Protein AF-A0A2G6L3M8-F1 (afdb_monomer_lite)

Sequence (164 aa):
MKNFIDVNNRLKSALSLTMDKDIASTLGLSKSAFAERKKRNSFPKKELELLAKKQPELELDVEYILTGFSIDKAEKDAKLLGIINEEDHKGAPNYGHTYETDIYPTPKDANISVTLNLEELLLLSCFRKSRKQSQKTILDIAKLSSDSVKVEEELAEIKEEFGL

Radius of gyration: 25.05 Å; chains: 1; bounding box: 57×48×63 Å

Foldseek 3Di:
DQALVQLVVLVCVLVVHDDPCVVCVLLVHHPVVSVVCNVVRHHPLVSVVVSCVVCVVSVDQSCCSRPVDGVVVVVVVCVVVVPDDPDDPPDDDDPDDDDPDDDDPPVPPNPDDDDDDPVRVVLVVPLVPDDPVVVVVSVVVVVVVVVVVVVVVVVVVVCVVVVD

Structure (mmCIF, N/CA/C/O backbone):
data_AF-A0A2G6L3M8-F1
#
_entry.id   AF-A0A2G6L3M8-F1
#
loop_
_atom_site.group_PDB
_atom_site.id
_atom_site.type_symbol
_atom_site.label_atom_id
_atom_site.label_alt_id
_atom_site.label_comp_id
_atom_site.label_asym_id
_atom_site.label_entity_id
_atom_site.label_seq_id
_atom_site.pdbx_PDB_ins_code
_atom_site.Cartn_x
_atom_site.Cartn_y
_atom_site.Cartn_z
_atom_site.occupancy
_atom_site.B_iso_or_equiv
_atom_site.auth_seq_id
_atom_site.auth_comp_id
_atom_site.auth_asym_id
_atom_site.auth_atom_id
_atom_site.pdbx_PDB_model_num
ATOM 1 N N . MET A 1 1 ? 11.792 0.180 6.726 1.00 40.19 1 MET A N 1
ATOM 2 C CA . MET A 1 1 ? 11.854 0.504 8.171 1.00 40.19 1 MET A CA 1
ATOM 3 C C . MET A 1 1 ? 10.452 0.920 8.612 1.00 40.19 1 MET A C 1
ATOM 5 O O . MET A 1 1 ? 9.932 1.861 8.034 1.00 40.19 1 MET A O 1
ATOM 9 N N . LYS A 1 2 ? 9.788 0.185 9.518 1.00 54.34 2 LYS A N 1
ATOM 10 C CA . LYS A 1 2 ? 8.399 0.484 9.934 1.00 54.34 2 LYS A CA 1
ATOM 11 C C . LYS A 1 2 ? 8.386 1.813 10.708 1.00 54.34 2 LYS A C 1
ATOM 13 O O . LYS A 1 2 ? 8.972 1.879 11.786 1.00 54.34 2 LYS A O 1
ATOM 18 N N . ASN A 1 3 ? 7.792 2.869 10.155 1.00 79.88 3 ASN A N 1
ATOM 19 C CA . ASN A 1 3 ? 7.723 4.174 10.813 1.00 79.88 3 ASN A CA 1
ATOM 20 C C . ASN A 1 3 ? 6.503 4.203 11.750 1.00 79.88 3 ASN A C 1
ATOM 22 O O . ASN A 1 3 ? 5.400 3.844 11.338 1.00 79.88 3 ASN A O 1
ATOM 26 N N . PHE A 1 4 ? 6.685 4.624 13.008 1.00 87.62 4 PHE A N 1
ATOM 27 C CA . PHE A 1 4 ? 5.603 4.831 13.980 1.00 87.62 4 PHE A CA 1
ATOM 28 C C . PHE A 1 4 ? 4.447 5.636 13.377 1.00 87.62 4 PHE A C 1
ATOM 30 O O . PHE A 1 4 ? 3.285 5.366 13.669 1.00 87.62 4 PHE A O 1
ATOM 37 N N . ILE A 1 5 ? 4.768 6.612 12.522 1.00 86.44 5 ILE A N 1
ATOM 38 C CA . ILE A 1 5 ? 3.795 7.467 11.841 1.00 86.44 5 ILE A CA 1
ATOM 39 C C . ILE A 1 5 ? 2.865 6.641 10.947 1.00 86.44 5 ILE A C 1
ATOM 41 O O . ILE A 1 5 ? 1.653 6.822 11.026 1.00 86.44 5 ILE A O 1
ATOM 45 N N . ASP A 1 6 ? 3.395 5.705 10.160 1.00 86.50 6 ASP A N 1
ATOM 46 C CA . ASP A 1 6 ? 2.599 4.900 9.224 1.00 86.50 6 ASP A CA 1
ATOM 47 C C . ASP A 1 6 ? 1.643 3.968 9.971 1.00 86.50 6 ASP A C 1
ATOM 49 O O . ASP A 1 6 ? 0.452 3.907 9.664 1.00 86.50 6 ASP A O 1
ATOM 53 N N . VAL A 1 7 ? 2.153 3.289 11.004 1.00 88.69 7 VAL A N 1
ATOM 54 C CA . VAL A 1 7 ? 1.357 2.411 11.875 1.00 88.69 7 VAL A CA 1
ATOM 55 C C . VAL A 1 7 ? 0.251 3.211 12.572 1.00 88.69 7 VAL A C 1
ATOM 57 O O . VAL A 1 7 ? -0.908 2.803 12.574 1.00 88.69 7 VAL A O 1
ATOM 60 N N . ASN A 1 8 ? 0.584 4.388 13.107 1.00 89.06 8 ASN A N 1
ATOM 61 C CA . ASN A 1 8 ? -0.377 5.278 13.755 1.00 89.06 8 ASN A CA 1
ATOM 62 C C . ASN A 1 8 ? -1.442 5.797 12.775 1.00 89.06 8 ASN A C 1
ATOM 64 O O . ASN A 1 8 ? -2.614 5.865 13.127 1.00 89.06 8 ASN A O 1
ATOM 68 N N . ASN A 1 9 ? -1.066 6.126 11.538 1.00 88.25 9 ASN A N 1
ATOM 69 C CA . ASN A 1 9 ? -2.006 6.575 10.509 1.00 88.25 9 ASN A CA 1
ATOM 70 C C . ASN A 1 9 ? -2.970 5.460 10.080 1.00 88.25 9 ASN A C 1
ATOM 72 O O . ASN A 1 9 ? -4.156 5.725 9.868 1.00 88.25 9 ASN A O 1
ATOM 76 N N . ARG A 1 10 ? -2.499 4.210 9.997 1.00 89.31 10 ARG A N 1
ATOM 77 C CA . ARG A 1 10 ? -3.376 3.055 9.749 1.00 89.31 10 ARG A CA 1
ATOM 78 C C . ARG A 1 10 ? -4.346 2.827 10.901 1.00 89.31 10 ARG A C 1
ATOM 80 O O . ARG A 1 10 ? -5.536 2.687 10.647 1.00 89.31 10 ARG A O 1
ATOM 87 N N . LEU A 1 11 ? -3.869 2.880 12.147 1.00 88.25 11 LEU A N 1
ATOM 88 C CA . LEU A 1 11 ? -4.734 2.754 13.324 1.00 88.25 11 LEU A CA 1
ATOM 89 C C . LEU A 1 11 ? -5.797 3.863 13.374 1.00 88.25 11 LEU A C 1
ATOM 91 O O . LEU A 1 11 ? -6.969 3.592 13.610 1.00 88.25 11 LEU A O 1
ATOM 95 N N . LYS A 1 12 ? -5.400 5.107 13.097 1.00 89.56 12 LYS A N 1
ATOM 96 C CA . LYS A 1 12 ? -6.312 6.247 12.949 1.00 89.56 12 LYS A CA 1
ATOM 97 C C . LYS A 1 12 ? -7.394 6.006 11.912 1.00 89.56 12 LYS A C 1
ATOM 99 O O . LYS A 1 12 ? -8.559 6.262 12.184 1.00 89.56 12 LYS A O 1
ATOM 104 N N . SER A 1 13 ? -7.004 5.488 10.751 1.00 87.50 13 SER A N 1
ATOM 105 C CA . SER A 1 13 ? -7.939 5.182 9.669 1.00 87.50 13 SER A CA 1
ATOM 106 C C . SER A 1 13 ? -8.917 4.079 10.076 1.00 87.50 13 SER A C 1
ATOM 108 O O . SER A 1 13 ? -10.110 4.226 9.846 1.00 87.50 13 SER A O 1
ATOM 110 N N . ALA A 1 14 ? -8.433 3.021 10.736 1.00 86.56 14 ALA A N 1
ATOM 111 C CA . ALA A 1 14 ? -9.270 1.922 11.221 1.00 86.56 14 ALA A CA 1
ATOM 112 C C . ALA A 1 14 ? -10.289 2.385 12.277 1.00 86.56 14 ALA A C 1
ATOM 114 O O . ALA A 1 14 ? -11.445 1.987 12.240 1.00 86.56 14 ALA A O 1
ATOM 115 N N . LEU A 1 15 ? -9.882 3.280 13.180 1.00 85.25 15 LEU A N 1
ATOM 116 C CA . LEU A 1 15 ? -10.744 3.805 14.244 1.00 85.25 15 LEU A CA 1
ATOM 117 C C . LEU A 1 15 ? -11.535 5.061 13.840 1.00 85.25 15 LEU A C 1
ATOM 119 O O . LEU A 1 15 ? -12.253 5.617 14.666 1.00 85.25 15 LEU A O 1
ATOM 123 N N . SER A 1 16 ? -11.388 5.548 12.602 1.00 87.94 16 SER A N 1
ATOM 124 C CA . SER A 1 16 ? -11.938 6.840 12.151 1.00 87.94 16 SER A CA 1
ATOM 125 C C . SER A 1 16 ? -11.552 8.031 13.048 1.00 87.94 16 SER A C 1
ATOM 127 O O . SER A 1 16 ? -12.306 8.991 13.206 1.00 87.94 16 SER A O 1
ATOM 129 N N . LEU A 1 17 ? -10.354 7.990 13.637 1.00 86.94 17 LEU A N 1
ATOM 130 C CA . LEU A 1 17 ? -9.817 9.032 14.513 1.00 86.94 17 LEU A CA 1
ATOM 131 C C . LEU A 1 17 ? -8.764 9.868 13.791 1.00 86.94 17 LEU A C 1
ATOM 133 O O . LEU A 1 17 ? -7.956 9.357 13.023 1.00 86.94 17 LEU A O 1
ATOM 137 N N . THR A 1 18 ? -8.698 11.163 14.088 1.00 87.19 18 THR A N 1
ATOM 138 C CA . THR A 1 18 ? -7.731 12.070 13.445 1.00 87.19 18 THR A CA 1
ATOM 139 C C . THR A 1 18 ? -6.597 12.484 14.383 1.00 87.19 18 THR A C 1
ATOM 141 O O . THR A 1 18 ? -5.459 12.698 13.94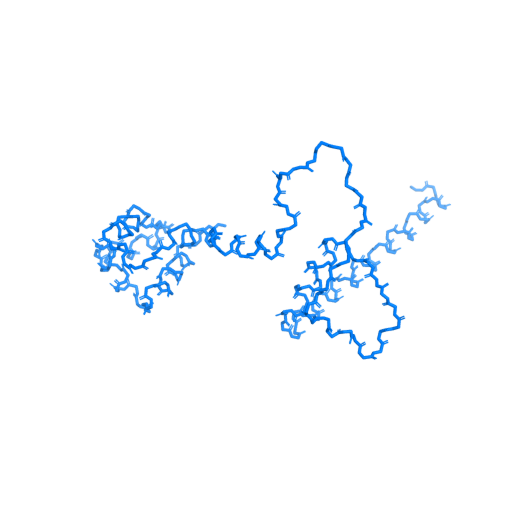3 1.00 87.19 18 THR A O 1
ATOM 144 N N . MET A 1 19 ? -6.853 12.547 15.693 1.00 88.56 19 MET A N 1
ATOM 145 C CA . MET A 1 19 ? -5.917 13.112 16.667 1.00 88.56 19 MET A CA 1
ATOM 146 C C . MET A 1 19 ? -5.153 12.041 17.454 1.00 88.56 19 MET A C 1
ATOM 148 O O . MET A 1 19 ? -5.716 11.066 17.942 1.00 88.56 19 MET A O 1
ATOM 152 N N . ASP A 1 20 ? -3.853 12.276 17.666 1.00 88.44 20 ASP A N 1
ATOM 153 C CA . ASP A 1 20 ? -2.984 11.384 18.460 1.00 88.44 20 ASP A CA 1
ATOM 154 C C . ASP A 1 20 ? -3.458 11.254 19.919 1.00 88.44 20 ASP A C 1
ATOM 156 O O . ASP A 1 20 ? -3.247 10.226 20.555 1.00 88.44 20 ASP A O 1
ATOM 160 N N . LYS A 1 21 ? -4.117 12.288 20.460 1.00 90.88 21 LYS A N 1
ATOM 161 C CA . LYS A 1 21 ? -4.648 12.269 21.831 1.00 90.88 21 LYS A CA 1
ATOM 162 C C . LYS A 1 21 ? -5.774 11.241 22.006 1.00 90.88 21 LYS A C 1
ATOM 164 O O . LYS A 1 21 ? -5.901 10.671 23.088 1.00 90.88 21 LYS A O 1
ATOM 169 N N . ASP A 1 22 ? -6.566 11.022 20.957 1.00 90.56 22 ASP A N 1
ATOM 170 C CA . ASP A 1 22 ? -7.695 10.096 20.993 1.00 90.56 22 ASP A CA 1
ATOM 171 C C . ASP A 1 22 ? -7.160 8.666 20.879 1.00 90.56 22 ASP A C 1
ATOM 173 O O . ASP A 1 22 ? -7.538 7.816 21.673 1.00 90.56 22 ASP A O 1
ATOM 177 N N . ILE A 1 23 ? -6.160 8.446 20.015 1.00 92.62 23 ILE A N 1
ATOM 178 C CA . ILE A 1 23 ? -5.421 7.176 19.909 1.00 92.62 23 ILE A CA 1
ATOM 179 C C . ILE A 1 23 ? -4.723 6.804 21.221 1.00 92.62 23 ILE A C 1
ATOM 181 O O . ILE A 1 23 ? -4.760 5.655 21.652 1.00 92.62 23 ILE A O 1
ATOM 185 N N . ALA A 1 24 ? -4.081 7.769 21.884 1.00 93.38 24 ALA A N 1
ATOM 186 C CA . ALA A 1 24 ? -3.469 7.521 23.186 1.00 93.38 24 ALA A CA 1
ATOM 187 C C . ALA A 1 24 ? -4.523 7.048 24.199 1.00 93.38 24 ALA A C 1
ATOM 189 O O . ALA A 1 24 ? -4.300 6.068 24.904 1.00 93.38 24 ALA A O 1
ATOM 190 N N . SER A 1 25 ? -5.686 7.704 24.210 1.00 92.31 25 SER A N 1
ATOM 191 C CA . SER A 1 25 ? -6.785 7.379 25.120 1.00 92.31 25 SER A CA 1
ATOM 192 C C . SER A 1 25 ? -7.382 5.999 24.831 1.00 92.31 25 SER A C 1
ATOM 194 O O . SER A 1 25 ? -7.592 5.233 25.768 1.00 92.31 25 SER A O 1
ATOM 196 N N . THR A 1 26 ? -7.593 5.640 23.558 1.00 89.75 26 THR A N 1
ATOM 197 C CA . THR A 1 26 ? -8.113 4.313 23.177 1.00 89.75 26 THR A CA 1
ATOM 198 C C . THR A 1 26 ? -7.140 3.190 2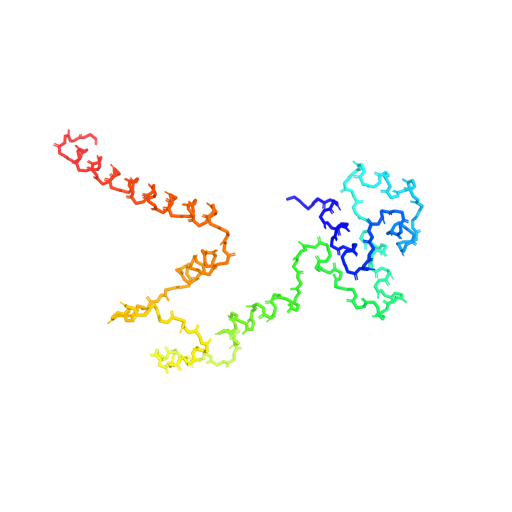3.522 1.00 89.75 26 THR A C 1
ATOM 200 O O . THR A 1 26 ? -7.559 2.140 23.994 1.00 89.75 26 THR A O 1
ATOM 203 N N . LEU A 1 27 ? -5.833 3.423 23.390 1.00 91.56 27 LEU A N 1
ATOM 204 C CA . LEU A 1 27 ? -4.797 2.470 23.801 1.00 91.56 27 LEU A CA 1
ATOM 205 C C . LEU A 1 27 ? -4.566 2.427 25.325 1.00 91.56 27 LEU A C 1
ATOM 207 O O . LEU A 1 27 ? -3.722 1.664 25.793 1.00 91.56 27 LEU A O 1
ATOM 211 N N . GLY A 1 28 ? -5.276 3.245 26.111 1.00 92.12 28 GLY A N 1
ATOM 212 C CA . GLY A 1 28 ? -5.112 3.317 27.566 1.00 92.12 28 GLY A CA 1
ATOM 213 C C . GLY A 1 28 ? -3.800 3.971 28.017 1.00 92.12 28 GLY A C 1
ATOM 214 O O . GLY A 1 28 ? -3.318 3.706 29.117 1.00 92.12 28 GLY A O 1
ATOM 215 N N . LEU A 1 29 ? -3.201 4.813 27.173 1.00 92.44 29 LEU A N 1
ATOM 216 C CA . LEU A 1 29 ? -1.960 5.536 27.439 1.00 92.44 29 LEU A CA 1
ATOM 217 C C . LEU A 1 29 ? -2.228 7.017 27.725 1.00 92.44 29 LEU A C 1
ATOM 219 O O . LEU A 1 29 ? -3.118 7.650 27.158 1.00 92.44 29 LEU A O 1
ATOM 223 N N . SER A 1 30 ? -1.384 7.621 28.560 1.00 94.12 30 SER A N 1
ATOM 224 C CA . SER A 1 30 ? -1.383 9.075 28.707 1.00 94.12 30 SER A CA 1
ATOM 225 C C . SER A 1 30 ? -0.832 9.753 27.445 1.00 94.12 30 SER A C 1
ATOM 227 O O . SER A 1 30 ? 0.001 9.202 26.717 1.00 94.12 30 SER A O 1
ATOM 229 N N . LYS A 1 31 ? -1.249 11.003 27.204 1.00 93.69 31 LYS A N 1
ATOM 230 C CA . LYS A 1 31 ? -0.761 11.817 26.074 1.00 93.69 31 LYS A CA 1
ATOM 231 C C . LYS A 1 31 ? 0.768 11.943 26.074 1.00 93.69 31 LYS A C 1
ATOM 233 O O . LYS A 1 31 ? 1.389 11.891 25.015 1.00 93.69 31 LYS A O 1
ATOM 238 N N . SER A 1 32 ? 1.372 12.088 27.257 1.00 92.50 32 SER A N 1
ATOM 239 C CA . SER A 1 32 ? 2.825 12.183 27.425 1.00 92.50 32 SER A CA 1
ATOM 240 C C . SER A 1 32 ? 3.527 10.864 27.101 1.00 92.50 32 SER A C 1
ATOM 242 O O . SER A 1 32 ? 4.481 10.872 26.326 1.00 92.50 32 SER A O 1
ATOM 244 N N . ALA A 1 33 ? 3.018 9.731 27.595 1.00 92.88 33 ALA A N 1
ATOM 245 C CA . ALA A 1 33 ? 3.591 8.415 27.312 1.00 92.88 33 ALA A CA 1
ATOM 246 C C . ALA A 1 33 ? 3.554 8.080 25.811 1.00 92.88 33 ALA A C 1
ATOM 248 O O . ALA A 1 33 ? 4.525 7.561 25.257 1.00 92.88 33 ALA A O 1
ATOM 249 N N . PHE A 1 34 ? 2.458 8.421 25.126 1.00 93.19 34 PHE A N 1
ATOM 250 C CA . PHE A 1 34 ? 2.347 8.233 23.680 1.00 93.19 34 PHE A CA 1
ATOM 251 C C . PHE A 1 34 ? 3.318 9.136 22.901 1.00 93.19 34 PHE A C 1
ATOM 253 O O . PHE A 1 34 ? 3.990 8.678 21.976 1.00 93.19 34 PHE A O 1
ATOM 260 N N . ALA A 1 35 ? 3.450 10.406 23.300 1.00 90.94 35 ALA A N 1
ATOM 261 C CA . ALA A 1 35 ? 4.380 11.342 22.671 1.00 90.94 35 ALA A CA 1
ATOM 262 C C . ALA A 1 35 ? 5.850 10.914 22.833 1.00 90.94 35 ALA A C 1
ATOM 264 O O . ALA A 1 35 ? 6.626 11.007 21.882 1.00 90.94 35 ALA A O 1
ATOM 265 N N . GLU A 1 36 ? 6.244 10.409 24.005 1.00 92.88 36 GLU A N 1
ATOM 266 C CA . GLU A 1 36 ? 7.594 9.873 24.218 1.00 92.88 36 GLU A CA 1
ATOM 267 C C . GLU A 1 36 ? 7.874 8.648 23.347 1.00 92.88 36 GLU A C 1
ATOM 269 O O . GLU A 1 36 ? 8.927 8.560 22.715 1.00 92.88 36 GLU A O 1
ATOM 274 N N . ARG A 1 37 ? 6.913 7.727 23.255 1.00 91.19 37 ARG A N 1
ATOM 275 C CA . ARG A 1 37 ? 6.992 6.552 22.378 1.00 91.19 37 ARG A CA 1
ATOM 276 C C . ARG A 1 37 ? 7.119 6.935 20.904 1.00 91.19 37 ARG A C 1
ATOM 278 O O . ARG A 1 37 ? 7.957 6.363 20.208 1.00 91.19 37 ARG A O 1
ATOM 285 N N . LYS A 1 38 ? 6.376 7.955 20.458 1.00 88.94 38 LYS A N 1
ATOM 286 C CA . LYS A 1 38 ? 6.491 8.539 19.112 1.00 88.94 38 LYS A CA 1
ATOM 287 C C . LYS A 1 38 ? 7.896 9.083 18.849 1.00 88.94 38 LYS A C 1
ATOM 289 O O . LYS A 1 38 ? 8.477 8.770 17.816 1.00 88.94 38 LYS A O 1
ATOM 294 N N . LYS A 1 39 ? 8.478 9.830 19.798 1.00 88.38 39 LYS A N 1
ATOM 295 C CA . LYS A 1 39 ? 9.863 10.339 19.699 1.00 88.38 39 LYS A CA 1
ATOM 296 C C . LYS A 1 39 ? 10.895 9.213 19.611 1.00 88.38 39 LYS A C 1
ATOM 298 O O . LYS A 1 39 ? 11.865 9.334 18.875 1.00 88.38 39 LYS A O 1
ATOM 303 N N . ARG A 1 40 ? 10.676 8.117 20.342 1.00 90.31 40 ARG A N 1
ATOM 304 C CA . ARG A 1 40 ? 11.544 6.926 20.341 1.00 90.31 40 ARG A CA 1
ATOM 305 C C . ARG A 1 40 ? 11.234 5.944 19.201 1.00 90.31 40 ARG A C 1
ATOM 307 O O . ARG A 1 40 ? 11.831 4.874 19.162 1.00 90.31 40 ARG A O 1
ATOM 314 N N . ASN A 1 41 ? 10.295 6.276 18.307 1.00 85.44 41 ASN A N 1
ATOM 315 C CA . ASN A 1 41 ? 9.819 5.422 17.213 1.00 85.44 41 ASN A CA 1
ATOM 316 C C . ASN A 1 41 ? 9.401 4.003 17.670 1.00 85.44 41 ASN A C 1
ATOM 318 O O . ASN A 1 41 ? 9.625 3.015 16.974 1.00 85.44 41 ASN A O 1
ATOM 322 N N . SER A 1 42 ? 8.805 3.894 18.863 1.00 89.38 42 SER A N 1
ATOM 323 C CA . SER A 1 42 ? 8.424 2.620 19.486 1.00 89.38 42 SER A CA 1
ATOM 324 C C . SER A 1 42 ? 6.909 2.523 19.633 1.00 89.38 42 SER A C 1
ATOM 326 O O . SER A 1 42 ? 6.312 3.162 20.499 1.00 89.38 42 SER A O 1
ATOM 328 N N . PHE A 1 43 ? 6.268 1.744 18.759 1.00 89.94 43 PHE A N 1
ATOM 329 C CA . PHE A 1 43 ? 4.811 1.619 18.739 1.00 89.94 43 PHE A CA 1
ATOM 330 C C . PHE A 1 43 ? 4.298 0.682 19.856 1.00 89.94 43 PHE A C 1
ATOM 332 O O . PHE A 1 43 ? 4.876 -0.392 20.055 1.00 89.94 43 PHE A O 1
ATOM 339 N N . PRO A 1 44 ? 3.220 1.045 20.580 1.00 91.19 44 PRO A N 1
ATOM 340 C CA . PRO A 1 44 ? 2.654 0.250 21.675 1.00 91.19 44 PRO A CA 1
ATOM 341 C C . PRO A 1 44 ? 1.859 -0.969 21.160 1.00 91.19 44 PRO A C 1
ATOM 343 O O . PRO A 1 44 ? 0.630 -0.980 21.125 1.00 91.19 44 PRO A O 1
ATOM 346 N N . LYS A 1 45 ? 2.578 -2.003 20.705 1.00 91.12 45 LYS A N 1
ATOM 347 C CA . LYS A 1 45 ? 1.982 -3.210 20.098 1.00 91.12 45 LYS A CA 1
ATOM 348 C C . LYS A 1 45 ? 1.091 -3.992 21.065 1.00 91.12 45 LYS A C 1
ATOM 350 O O . LYS A 1 45 ? 0.002 -4.403 20.691 1.00 91.12 45 LYS A O 1
ATOM 355 N N . LYS A 1 46 ? 1.544 -4.165 22.310 1.00 91.38 46 LYS A N 1
ATOM 356 C CA . LYS A 1 46 ? 0.819 -4.939 23.330 1.00 91.38 46 LYS A CA 1
ATOM 357 C C . LYS A 1 46 ? -0.516 -4.287 23.670 1.00 91.38 46 LYS A C 1
ATOM 359 O O . LYS A 1 46 ? -1.515 -4.967 23.864 1.00 91.38 46 LYS A O 1
ATOM 364 N N . GLU A 1 47 ? -0.522 -2.963 23.741 1.00 92.88 47 GLU A N 1
ATOM 365 C CA . GLU A 1 47 ? -1.707 -2.164 24.014 1.00 92.88 47 GLU A CA 1
ATOM 366 C C . GLU A 1 47 ? -2.703 -2.233 22.842 1.00 92.88 47 GLU A C 1
ATOM 368 O O . GLU A 1 47 ? -3.902 -2.352 23.079 1.00 92.88 47 GLU A O 1
ATOM 373 N N . LEU A 1 48 ? -2.218 -2.255 21.592 1.00 91.88 48 LEU A N 1
ATOM 374 C CA . LEU A 1 48 ? -3.052 -2.481 20.404 1.00 91.88 48 LEU A CA 1
ATOM 375 C C . LEU A 1 48 ? -3.687 -3.883 20.394 1.00 91.88 48 LEU A C 1
ATOM 377 O O . LEU A 1 48 ? -4.888 -4.010 20.176 1.00 91.88 48 LEU A O 1
ATOM 381 N N . GLU A 1 49 ? -2.906 -4.930 20.662 1.00 89.81 49 GLU A N 1
ATOM 382 C CA . GLU A 1 49 ? -3.417 -6.307 20.760 1.00 89.81 49 GLU A CA 1
ATOM 383 C C . GLU A 1 49 ? -4.450 -6.451 21.885 1.00 89.81 49 GLU A C 1
ATOM 385 O O . GLU A 1 49 ? -5.449 -7.157 21.744 1.00 89.81 49 GLU A O 1
ATOM 390 N N . LEU A 1 50 ? -4.229 -5.769 23.013 1.00 91.75 50 LEU A N 1
ATOM 391 C CA . LEU A 1 50 ? -5.172 -5.757 24.124 1.00 91.75 50 LEU A CA 1
ATOM 392 C C . LEU A 1 50 ? -6.473 -5.037 23.754 1.00 91.75 50 LEU A C 1
ATOM 394 O O . LEU A 1 50 ? -7.540 -5.509 24.138 1.00 91.75 50 LEU A O 1
ATOM 398 N N . LEU A 1 51 ? -6.393 -3.922 23.021 1.00 89.56 51 LEU A N 1
ATOM 399 C CA . LEU A 1 51 ? -7.564 -3.202 22.520 1.00 89.56 51 LEU A CA 1
ATOM 400 C C . LEU A 1 51 ? -8.410 -4.108 21.619 1.00 89.56 51 LEU A C 1
ATOM 402 O O . LEU A 1 51 ? -9.598 -4.262 21.881 1.00 89.56 51 LEU A O 1
ATOM 406 N N . ALA A 1 52 ? -7.788 -4.778 20.644 1.00 88.56 52 ALA A N 1
ATOM 407 C CA . ALA A 1 52 ? -8.480 -5.703 19.743 1.00 88.56 52 ALA A CA 1
ATOM 408 C C . ALA A 1 52 ? -9.163 -6.866 20.489 1.00 88.56 52 ALA A C 1
ATOM 410 O O . ALA A 1 52 ? -10.250 -7.291 20.118 1.00 88.56 52 ALA A O 1
ATOM 411 N N . LYS A 1 53 ? -8.562 -7.356 21.583 1.00 87.94 53 LYS A N 1
ATOM 412 C CA . LYS A 1 53 ? -9.170 -8.394 22.436 1.00 87.94 53 LYS A CA 1
ATOM 413 C C . LYS A 1 53 ? -10.312 -7.879 23.309 1.00 87.94 53 LYS A C 1
ATOM 415 O O . LYS A 1 53 ? -11.240 -8.627 23.592 1.00 87.94 53 LYS A O 1
ATOM 420 N N . LYS A 1 54 ? -10.210 -6.645 23.808 1.00 87.50 54 LYS A N 1
ATOM 421 C CA . LYS A 1 54 ? -11.220 -6.038 24.689 1.00 87.50 54 LYS A CA 1
ATOM 422 C C . LYS A 1 54 ? -12.446 -5.553 23.930 1.00 87.50 54 LYS A C 1
ATOM 424 O O . LYS A 1 54 ? -13.521 -5.524 24.516 1.00 87.50 54 LYS A O 1
ATOM 429 N N . GLN A 1 55 ? -12.247 -5.138 22.686 1.00 86.38 55 GLN A N 1
ATOM 430 C CA . GLN A 1 55 ? -13.265 -4.544 21.830 1.00 86.38 55 GLN A CA 1
ATOM 431 C C . GLN A 1 55 ? -13.301 -5.285 20.487 1.00 86.38 55 GLN A C 1
ATOM 433 O O . GLN A 1 55 ? -12.885 -4.729 19.465 1.00 86.38 55 GLN A O 1
ATOM 438 N N . PRO A 1 56 ? -13.723 -6.565 20.478 1.00 81.06 56 PRO A N 1
ATOM 439 C CA . PRO A 1 56 ? -13.804 -7.351 19.250 1.00 81.06 56 PRO A CA 1
ATOM 440 C C . PRO A 1 56 ? -14.768 -6.741 18.219 1.00 81.06 56 PRO A C 1
ATOM 442 O O . PRO A 1 56 ? -14.594 -6.963 17.026 1.00 81.06 56 PRO A O 1
ATOM 445 N N . GLU A 1 57 ? -15.734 -5.925 18.653 1.00 80.62 57 GLU A N 1
ATOM 446 C CA . GLU A 1 57 ? -16.677 -5.198 17.796 1.00 80.62 57 GLU A CA 1
ATOM 447 C C . GLU A 1 57 ? -16.023 -4.167 16.866 1.00 80.62 57 GLU A C 1
ATOM 449 O O . GLU A 1 57 ? -16.647 -3.731 15.904 1.00 80.62 57 GLU A O 1
ATOM 454 N N . LEU A 1 58 ? -14.781 -3.759 17.147 1.00 78.56 58 LEU A N 1
ATOM 455 C CA . LEU A 1 58 ? -14.041 -2.821 16.302 1.00 78.56 58 LEU A CA 1
ATOM 456 C C . LEU A 1 58 ? -13.386 -3.487 15.085 1.00 78.56 58 LEU A C 1
ATOM 458 O O . LEU A 1 58 ? -12.825 -2.769 14.260 1.00 78.56 58 LEU A O 1
ATOM 462 N N . GLU A 1 59 ? -13.408 -4.825 14.997 1.00 81.50 59 GLU A N 1
ATOM 463 C CA . GLU A 1 59 ? -12.868 -5.611 13.872 1.00 81.50 59 GLU A CA 1
ATOM 464 C C . GLU A 1 59 ? -11.461 -5.149 13.431 1.00 81.50 59 GLU A C 1
ATOM 466 O O . GLU A 1 59 ? -11.143 -5.016 12.249 1.00 81.50 59 GLU A O 1
ATOM 471 N N . LEU A 1 60 ? -10.593 -4.854 14.406 1.00 83.94 60 LEU A N 1
ATOM 472 C CA . LEU A 1 60 ? -9.258 -4.326 14.134 1.00 83.94 60 LEU A CA 1
ATOM 473 C C . LEU A 1 60 ? -8.342 -5.407 13.548 1.00 83.94 60 LEU A C 1
ATOM 475 O O . LEU A 1 60 ? -7.916 -6.320 14.256 1.00 83.94 60 LEU A O 1
ATOM 479 N N . ASP A 1 61 ? -7.930 -5.228 12.293 1.00 86.88 61 ASP A N 1
ATOM 480 C CA . ASP A 1 61 ? -6.841 -5.999 11.686 1.00 86.88 61 ASP A CA 1
ATOM 481 C C . ASP A 1 61 ? -5.486 -5.525 12.248 1.00 86.88 61 ASP A C 1
ATOM 483 O O . ASP A 1 61 ? -4.823 -4.619 11.727 1.00 86.88 61 ASP A O 1
ATOM 487 N N . VAL A 1 62 ? -5.099 -6.116 13.383 1.00 86.94 62 VAL A N 1
ATOM 488 C CA . VAL A 1 62 ? -3.857 -5.794 14.104 1.00 86.94 62 VAL A CA 1
ATOM 489 C C . VAL A 1 62 ? -2.633 -5.998 13.213 1.00 86.94 62 VAL A C 1
ATOM 491 O O . VAL A 1 62 ? -1.709 -5.177 13.246 1.00 86.94 62 VAL A O 1
ATOM 494 N N . GLU A 1 63 ? -2.631 -7.049 12.394 1.00 84.50 63 GLU A N 1
ATOM 495 C CA . GLU A 1 63 ? -1.514 -7.364 11.508 1.00 84.50 63 GLU A CA 1
ATOM 496 C C . GLU A 1 63 ? -1.360 -6.270 10.446 1.00 84.50 63 GLU A C 1
ATOM 498 O O . GLU A 1 63 ? -0.282 -5.681 10.326 1.00 84.50 63 GLU A O 1
ATOM 503 N N . TYR A 1 64 ? -2.451 -5.869 9.786 1.00 85.06 64 TYR A N 1
ATOM 504 C CA . TYR A 1 64 ? -2.449 -4.754 8.838 1.00 85.06 64 TYR A CA 1
ATOM 505 C C . TYR A 1 64 ? -1.996 -3.444 9.467 1.00 85.06 64 TYR A C 1
ATOM 507 O O . TYR A 1 64 ? -1.209 -2.698 8.877 1.00 85.06 64 TYR A O 1
ATOM 515 N N . ILE A 1 65 ? -2.454 -3.137 10.677 1.00 86.38 65 ILE A N 1
ATOM 516 C CA . ILE A 1 65 ? -2.054 -1.907 11.357 1.00 86.38 65 ILE A CA 1
ATOM 517 C C . ILE A 1 65 ? -0.533 -1.904 11.565 1.00 86.38 65 ILE A C 1
ATOM 519 O O . ILE A 1 65 ? 0.146 -0.935 11.200 1.00 86.38 65 ILE A O 1
ATOM 523 N N . LEU A 1 66 ? 0.031 -3.004 12.067 1.00 85.69 66 LEU A N 1
ATOM 524 C CA . LEU A 1 66 ? 1.454 -3.109 12.386 1.00 85.69 66 LEU A CA 1
ATOM 525 C C . LEU A 1 66 ? 2.357 -3.240 11.158 1.00 85.69 66 LEU A C 1
ATOM 527 O O . LEU A 1 66 ? 3.488 -2.740 11.174 1.00 85.69 66 LEU A O 1
ATOM 531 N N . THR A 1 67 ? 1.903 -3.906 10.101 1.00 81.75 67 THR A N 1
ATOM 532 C CA . THR A 1 67 ? 2.755 -4.270 8.961 1.00 81.75 67 THR A CA 1
ATOM 533 C C . THR A 1 67 ? 2.395 -3.527 7.684 1.00 81.75 67 THR A C 1
ATOM 535 O O . THR A 1 67 ? 3.292 -3.191 6.914 1.00 81.75 67 THR A O 1
ATOM 538 N N . GLY A 1 68 ? 1.128 -3.157 7.516 1.00 76.81 68 GLY A N 1
ATOM 539 C CA . GLY A 1 68 ? 0.563 -2.657 6.265 1.00 76.81 68 GLY A CA 1
ATOM 540 C C . GLY A 1 68 ? 0.032 -3.757 5.357 1.00 76.81 68 GLY A C 1
ATOM 541 O O . GLY A 1 68 ? -0.504 -3.437 4.300 1.00 76.81 68 GLY A O 1
ATOM 542 N N . PHE A 1 69 ? 0.156 -5.018 5.769 1.00 71.88 69 PHE A N 1
ATOM 543 C CA . PHE A 1 69 ? -0.335 -6.185 5.053 1.00 71.88 69 PHE A CA 1
ATOM 544 C C . PHE A 1 69 ? -1.524 -6.756 5.820 1.00 71.88 69 PHE A C 1
ATOM 546 O O . PHE A 1 69 ? -1.390 -7.136 6.976 1.00 71.88 69 PHE A O 1
ATOM 553 N N . SER A 1 70 ? -2.691 -6.753 5.186 1.00 67.06 70 SER A N 1
ATOM 554 C CA . SER A 1 70 ? -3.890 -7.412 5.705 1.00 67.06 70 SER A CA 1
ATOM 555 C C . SER A 1 70 ? -3.962 -8.783 5.061 1.00 67.06 70 SER A C 1
ATOM 557 O O . SER A 1 70 ? -3.773 -8.858 3.848 1.00 67.06 70 SER A O 1
ATOM 559 N N . ILE A 1 71 ? -4.236 -9.837 5.830 1.00 57.34 71 ILE A N 1
ATOM 560 C CA . ILE A 1 71 ? -4.436 -11.177 5.265 1.00 57.34 71 ILE A CA 1
ATOM 561 C C . ILE A 1 71 ? -5.688 -11.173 4.391 1.00 57.34 71 ILE A C 1
ATOM 563 O O . ILE A 1 71 ? -5.599 -11.639 3.277 1.00 57.34 71 ILE A O 1
ATOM 567 N N . ASP A 1 72 ? -6.778 -10.506 4.772 1.00 53.84 72 ASP A N 1
ATOM 568 C CA . ASP A 1 72 ? -7.992 -10.422 3.942 1.00 53.84 72 ASP A CA 1
ATOM 569 C C . ASP A 1 72 ? -7.797 -9.610 2.660 1.00 53.84 72 ASP A C 1
ATOM 571 O O . ASP A 1 72 ? -8.477 -9.828 1.657 1.00 53.84 72 ASP A O 1
ATOM 575 N N . LYS A 1 73 ? -6.889 -8.631 2.676 1.00 50.28 73 LYS A N 1
ATOM 576 C CA . LYS A 1 73 ? -6.548 -7.850 1.482 1.00 50.28 73 LYS A CA 1
ATOM 577 C C . LYS A 1 73 ? -5.519 -8.573 0.631 1.00 50.28 73 LYS A C 1
ATOM 579 O O . LYS A 1 73 ? -5.658 -8.547 -0.574 1.00 50.28 73 LYS A O 1
ATOM 584 N N . ALA A 1 74 ? -4.569 -9.271 1.244 1.00 44.78 74 ALA A N 1
ATOM 585 C CA . ALA A 1 74 ? -3.646 -10.167 0.571 1.00 44.78 74 ALA A CA 1
ATOM 586 C C . ALA A 1 74 ? -4.347 -11.423 0.057 1.00 44.78 74 ALA A C 1
ATOM 588 O O . ALA A 1 74 ? -3.895 -11.924 -0.943 1.00 44.78 74 ALA A O 1
ATOM 589 N N . GLU A 1 75 ? -5.444 -11.891 0.656 1.00 44.25 75 GLU A N 1
ATOM 590 C CA . GLU A 1 75 ? -6.308 -12.984 0.202 1.00 44.25 75 GLU A CA 1
ATOM 591 C C . GLU A 1 75 ? -7.334 -12.478 -0.796 1.00 44.25 75 GLU A C 1
ATOM 593 O O . GLU A 1 75 ? -7.636 -13.195 -1.724 1.00 44.25 75 GLU A O 1
ATOM 598 N N . LYS A 1 76 ? -7.859 -11.251 -0.707 1.00 46.25 76 LYS A N 1
ATOM 599 C CA . LYS A 1 76 ? -8.630 -10.664 -1.819 1.00 46.25 76 LYS A CA 1
ATOM 600 C C . LYS A 1 76 ? -7.732 -10.390 -3.015 1.00 46.25 76 LYS A C 1
ATOM 602 O O . LYS A 1 76 ? -8.125 -10.708 -4.129 1.00 46.25 76 LYS A O 1
ATOM 607 N N . ASP A 1 77 ? -6.522 -9.895 -2.779 1.00 40.88 77 ASP 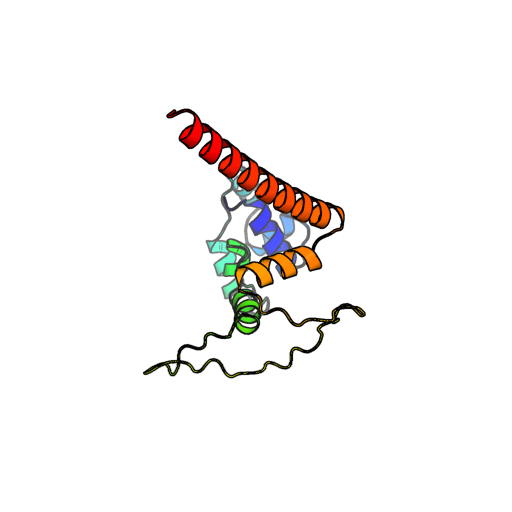A N 1
ATOM 608 C CA . ASP A 1 77 ? -5.485 -9.710 -3.788 1.00 40.88 77 ASP A CA 1
ATOM 609 C C . ASP A 1 77 ? -4.908 -11.067 -4.233 1.00 40.88 77 ASP A C 1
ATOM 611 O O . ASP A 1 77 ? -4.608 -11.197 -5.404 1.00 40.88 77 ASP A O 1
ATOM 615 N N . ALA A 1 78 ? -4.847 -12.105 -3.387 1.00 40.91 78 ALA A N 1
ATOM 616 C CA . ALA A 1 78 ? -4.423 -13.479 -3.715 1.00 40.91 78 ALA A CA 1
ATOM 617 C C . ALA A 1 78 ? -5.561 -14.408 -4.127 1.00 40.91 78 ALA A C 1
ATOM 619 O O . ALA A 1 78 ? -5.297 -15.532 -4.498 1.00 40.91 78 ALA A O 1
ATOM 620 N N . LYS A 1 79 ? -6.808 -13.949 -4.114 1.00 40.50 79 LYS A N 1
ATOM 621 C CA . LYS A 1 79 ? -7.985 -14.556 -4.752 1.00 40.50 79 LYS A CA 1
ATOM 622 C C . LYS A 1 79 ? -8.263 -13.848 -6.078 1.00 40.50 79 LYS A C 1
ATOM 624 O O . LYS A 1 79 ? -8.761 -14.471 -7.002 1.00 40.50 79 LYS A O 1
ATOM 629 N N . LEU A 1 80 ? -7.825 -12.589 -6.208 1.00 40.97 80 LEU A N 1
ATOM 630 C CA . LEU A 1 80 ? -7.533 -11.918 -7.480 1.00 40.97 80 LEU A CA 1
ATOM 631 C C . LEU A 1 80 ? -6.264 -12.477 -8.160 1.00 40.97 80 LEU A C 1
ATOM 633 O O . LEU A 1 80 ? -6.231 -12.543 -9.382 1.00 40.97 80 LEU A O 1
ATOM 637 N N . LEU A 1 81 ? -5.244 -12.907 -7.404 1.00 40.78 81 LEU A N 1
ATOM 638 C CA . LEU A 1 81 ? -4.033 -13.606 -7.887 1.00 40.78 81 LEU A CA 1
ATOM 639 C C . LEU A 1 81 ? -4.115 -15.135 -7.670 1.00 40.78 81 LEU A C 1
ATOM 641 O O . LEU A 1 81 ? -3.139 -15.852 -7.880 1.00 40.78 81 LEU A O 1
ATOM 645 N N . GLY A 1 82 ? -5.283 -15.638 -7.266 1.00 40.59 82 GLY A N 1
ATOM 646 C CA . GLY A 1 82 ? -5.536 -17.009 -6.809 1.00 40.59 82 GLY A CA 1
ATOM 647 C C . GLY A 1 82 ? -5.792 -17.988 -7.929 1.00 40.59 82 GLY A C 1
ATOM 648 O O . GLY A 1 82 ? -6.799 -18.685 -7.922 1.00 40.59 82 GLY A O 1
ATOM 649 N N . ILE A 1 83 ? -4.844 -18.056 -8.858 1.00 40.44 83 ILE A N 1
ATOM 650 C CA . ILE A 1 83 ? -4.629 -19.219 -9.729 1.00 40.44 83 ILE A CA 1
ATOM 651 C C . ILE A 1 83 ? -3.792 -20.283 -8.982 1.00 40.44 83 ILE A C 1
ATOM 653 O O . ILE A 1 83 ? -3.297 -21.232 -9.572 1.00 40.44 83 ILE A O 1
ATOM 657 N N . ILE A 1 84 ? -3.635 -20.179 -7.660 1.00 46.31 84 ILE A N 1
ATOM 658 C CA . ILE A 1 84 ? -2.939 -21.199 -6.878 1.00 46.31 84 ILE A CA 1
ATOM 659 C C . ILE A 1 84 ? -3.787 -21.551 -5.658 1.00 46.31 84 ILE A C 1
ATOM 661 O O . ILE A 1 84 ? -3.589 -21.016 -4.574 1.00 46.31 84 ILE A O 1
ATOM 665 N N . ASN A 1 85 ? -4.747 -22.456 -5.851 1.00 37.00 85 ASN A N 1
ATOM 666 C CA . ASN A 1 85 ? -5.064 -23.421 -4.807 1.00 37.00 85 ASN A CA 1
ATOM 667 C C . ASN A 1 85 ? -4.322 -24.708 -5.162 1.00 37.00 85 ASN A C 1
ATOM 669 O O . ASN A 1 85 ? -4.589 -25.345 -6.179 1.00 37.00 85 ASN A O 1
ATOM 673 N N . GLU A 1 86 ? -3.352 -25.026 -4.314 1.00 40.38 86 GLU A N 1
ATOM 674 C CA . GLU A 1 86 ? -2.620 -26.279 -4.265 1.00 40.38 86 GLU A CA 1
ATOM 675 C C . GLU A 1 86 ? -3.533 -27.426 -3.813 1.00 40.38 86 GLU A C 1
ATOM 677 O O . GLU A 1 86 ? -3.385 -27.910 -2.704 1.00 40.38 86 GLU A O 1
ATOM 682 N N . GLU A 1 87 ? -4.450 -27.908 -4.644 1.00 36.88 87 GLU A N 1
ATOM 683 C CA . GLU A 1 87 ? -4.990 -29.267 -4.487 1.00 36.88 87 GLU A CA 1
ATOM 684 C C . GLU A 1 87 ? -5.243 -29.839 -5.889 1.00 36.88 87 GLU A C 1
ATOM 686 O O . GLU A 1 87 ? -6.273 -29.567 -6.488 1.00 36.88 87 GLU A O 1
ATOM 691 N N . ASP A 1 88 ? -4.232 -30.548 -6.418 1.00 33.06 88 ASP A N 1
ATOM 692 C CA . ASP A 1 88 ? -4.260 -31.512 -7.545 1.00 33.06 88 ASP A CA 1
ATOM 693 C C . ASP A 1 88 ? -3.200 -31.284 -8.634 1.00 33.06 88 ASP A C 1
ATOM 695 O O . ASP A 1 88 ? -3.496 -31.140 -9.818 1.00 33.06 88 ASP A O 1
ATOM 699 N N . HIS A 1 89 ? -1.917 -31.379 -8.273 1.00 36.31 89 HIS A N 1
ATOM 700 C CA . HIS A 1 89 ? -0.853 -31.621 -9.256 1.00 36.31 89 HIS A CA 1
ATOM 701 C C . HIS A 1 89 ? 0.021 -32.819 -8.867 1.00 36.31 89 HIS A C 1
ATOM 703 O O . HIS A 1 89 ? 1.214 -32.703 -8.596 1.00 36.31 89 HIS A O 1
ATOM 709 N N . LYS A 1 90 ? -0.564 -34.022 -8.934 1.00 37.38 90 LYS A N 1
ATOM 710 C CA . LYS A 1 90 ? 0.188 -35.187 -9.419 1.00 37.38 90 LYS A CA 1
ATOM 711 C C . LYS A 1 90 ? 0.006 -35.271 -10.932 1.00 37.38 90 LYS A C 1
ATOM 713 O O . LYS A 1 90 ? -0.965 -35.839 -11.408 1.00 37.38 90 LYS A O 1
ATOM 718 N N . GLY A 1 91 ? 0.977 -34.733 -11.664 1.00 36.00 91 GLY A N 1
ATOM 719 C CA . GLY A 1 91 ? 1.105 -34.940 -13.105 1.00 36.00 91 GLY A CA 1
ATOM 720 C C . GLY A 1 91 ? 0.521 -33.810 -13.949 1.00 36.00 91 GLY A C 1
ATOM 721 O O . GLY A 1 91 ? -0.662 -33.813 -14.240 1.00 36.00 91 GLY A O 1
ATOM 722 N N . ALA A 1 92 ? 1.411 -32.903 -14.365 1.00 45.06 92 ALA A N 1
ATOM 723 C CA . ALA A 1 92 ? 1.343 -32.045 -15.556 1.00 45.06 92 ALA A CA 1
ATOM 724 C C . ALA A 1 92 ? 0.052 -31.223 -15.801 1.00 45.06 92 ALA A C 1
ATOM 726 O O . ALA A 1 92 ? -0.960 -31.789 -16.212 1.00 45.06 92 ALA A O 1
ATOM 727 N N . PRO A 1 93 ? 0.079 -29.875 -15.717 1.00 36.94 93 PRO A N 1
ATOM 728 C CA . PRO A 1 93 ? -1.037 -29.079 -16.189 1.00 36.94 93 PRO A CA 1
ATOM 729 C C . PRO A 1 93 ? -0.907 -28.763 -17.679 1.00 36.94 93 PRO A C 1
ATOM 731 O O . PRO A 1 93 ? 0.046 -28.161 -18.172 1.00 36.94 93 PRO A O 1
ATOM 734 N N . ASN A 1 94 ? -1.946 -29.208 -18.364 1.00 37.94 94 ASN A N 1
ATOM 735 C CA . ASN A 1 94 ? -2.387 -28.882 -19.701 1.00 37.94 94 ASN A CA 1
ATOM 736 C C . ASN A 1 94 ? -2.649 -27.364 -19.835 1.00 37.94 94 ASN A C 1
ATOM 738 O O . ASN A 1 94 ? -3.448 -26.805 -19.082 1.00 37.94 94 ASN A O 1
ATOM 742 N N . TYR A 1 95 ? -1.994 -26.697 -20.792 1.00 35.44 95 TYR A N 1
ATOM 743 C CA . TYR A 1 95 ? -2.174 -25.270 -21.105 1.00 35.44 95 TYR A CA 1
ATOM 744 C C . TYR A 1 95 ? -3.493 -25.019 -21.853 1.00 35.44 95 TYR A C 1
ATOM 746 O O . TYR A 1 95 ? -3.499 -24.687 -23.037 1.00 35.44 95 TYR A O 1
ATOM 754 N N . GLY A 1 96 ? -4.626 -25.194 -21.179 1.00 36.12 96 GLY A N 1
ATOM 755 C CA . GLY A 1 96 ? -5.930 -25.097 -21.826 1.00 36.12 96 GLY A CA 1
ATOM 756 C C . GLY A 1 96 ? -7.034 -24.597 -20.913 1.00 36.12 96 GLY A C 1
ATOM 757 O O . GLY A 1 96 ? -7.984 -25.331 -20.682 1.00 36.12 96 GLY A O 1
ATOM 758 N N . HIS A 1 97 ? -6.953 -23.351 -20.439 1.00 34.97 97 HIS A N 1
ATOM 759 C CA . HIS A 1 97 ? -8.123 -22.654 -19.897 1.00 34.97 97 HIS A CA 1
ATOM 760 C C . HIS A 1 97 ? -8.205 -21.228 -20.447 1.00 34.97 97 HIS A C 1
ATOM 762 O O . HIS A 1 97 ? -7.342 -20.387 -20.206 1.00 34.97 97 HIS A O 1
ATOM 768 N N . THR A 1 98 ? -9.257 -20.980 -21.226 1.00 29.20 98 THR A N 1
ATOM 769 C CA . THR A 1 98 ? -9.708 -19.654 -21.650 1.00 29.20 98 THR A CA 1
ATOM 770 C C . THR A 1 98 ? -10.422 -18.986 -20.483 1.00 29.20 98 THR A C 1
ATOM 772 O O . THR A 1 98 ? -11.476 -19.455 -20.055 1.00 29.20 98 THR A O 1
ATOM 775 N N . TYR A 1 99 ? -9.853 -17.900 -19.969 1.00 35.81 99 TYR A N 1
ATOM 776 C CA . TYR A 1 99 ? -10.501 -17.047 -18.979 1.00 35.81 99 TYR A CA 1
ATOM 777 C C . TYR A 1 99 ? -11.320 -15.979 -19.712 1.00 35.81 99 TYR A C 1
ATOM 779 O O . TYR A 1 99 ? -10.754 -15.183 -20.462 1.00 35.81 99 TYR A O 1
ATOM 787 N N . GLU A 1 100 ? -12.635 -15.934 -19.492 1.00 42.19 100 GLU A N 1
ATOM 788 C CA . GLU A 1 100 ? -13.423 -14.742 -19.818 1.00 42.19 100 GLU A CA 1
ATOM 789 C C . GLU A 1 100 ? -13.182 -13.702 -18.724 1.00 42.19 100 GLU A C 1
ATOM 791 O O . GLU A 1 100 ? -13.724 -13.751 -17.624 1.00 42.19 100 GLU A O 1
ATOM 796 N N . THR A 1 101 ? -12.272 -12.782 -19.015 1.00 37.09 101 THR A N 1
ATOM 797 C CA . THR A 1 101 ? -12.024 -11.597 -18.202 1.00 37.09 101 THR A CA 1
ATOM 798 C C . THR A 1 101 ? -13.110 -10.566 -18.493 1.00 37.09 101 THR A C 1
ATOM 800 O O . THR A 1 101 ? -13.144 -9.989 -19.587 1.00 37.09 101 THR A O 1
ATOM 803 N N . ASP A 1 102 ? -13.961 -10.281 -17.514 1.00 39.25 102 ASP A N 1
ATOM 804 C CA . ASP A 1 102 ? -14.842 -9.124 -17.590 1.00 39.25 102 ASP A CA 1
ATOM 805 C C . ASP A 1 102 ? -13.993 -7.843 -17.609 1.00 39.25 102 ASP A C 1
ATOM 807 O O . ASP A 1 102 ? -13.367 -7.446 -16.625 1.00 39.25 102 ASP A O 1
ATOM 811 N N . ILE A 1 103 ? -14.021 -7.186 -18.771 1.00 41.59 103 ILE A N 1
ATOM 812 C CA . ILE A 1 103 ? -13.396 -5.903 -19.118 1.00 41.59 103 ILE A CA 1
ATOM 813 C C . ILE A 1 103 ? -11.897 -5.983 -19.476 1.00 41.59 103 ILE A C 1
ATOM 815 O O . ILE A 1 103 ? -11.018 -5.455 -18.793 1.00 41.59 103 ILE A O 1
ATOM 819 N N . TYR A 1 104 ? -11.621 -6.462 -20.690 1.00 41.09 104 TYR A N 1
ATOM 820 C CA . TYR A 1 104 ? -10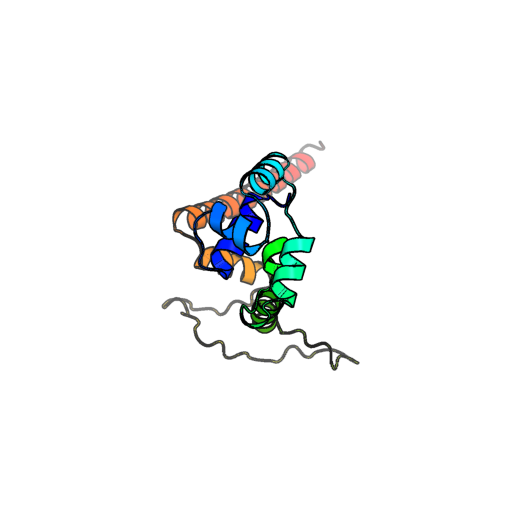.680 -5.745 -21.551 1.00 41.09 104 TYR A CA 1
ATOM 821 C C . TYR A 1 104 ? -11.442 -4.565 -22.176 1.00 41.09 104 TYR A C 1
ATOM 823 O O . TYR A 1 104 ? -12.373 -4.804 -22.944 1.00 41.09 104 TYR A O 1
ATOM 831 N N . PRO A 1 105 ? -11.049 -3.28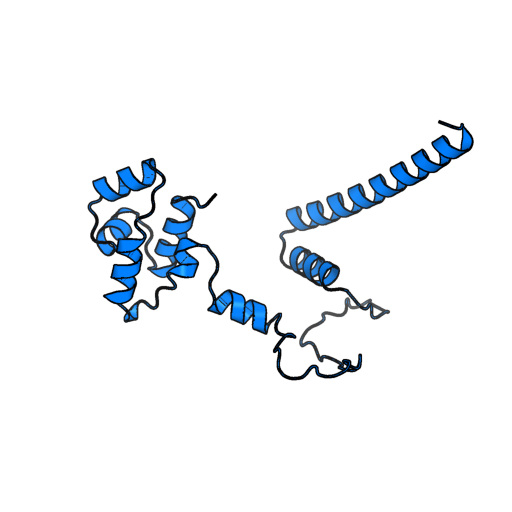6 -22.000 1.00 42.09 105 PRO A N 1
ATOM 832 C CA . PRO A 1 105 ? -11.074 -2.448 -23.174 1.00 42.09 105 PRO A CA 1
ATOM 833 C C . PRO A 1 105 ? -9.962 -3.036 -24.032 1.00 42.09 105 PRO A C 1
ATOM 835 O O . PRO A 1 105 ? -8.785 -2.711 -23.859 1.00 42.09 105 PRO A O 1
ATOM 838 N N . THR A 1 106 ? -10.319 -3.959 -24.923 1.00 49.66 106 THR A N 1
ATOM 839 C CA . THR A 1 106 ? -9.566 -4.106 -26.158 1.00 49.66 106 THR A CA 1
ATOM 840 C C . THR A 1 106 ? -9.384 -2.662 -26.616 1.00 49.66 106 THR A C 1
ATOM 842 O O . THR A 1 106 ? -10.394 -1.949 -26.729 1.00 49.66 106 THR A O 1
ATOM 845 N N . PRO A 1 107 ? -8.147 -2.140 -26.732 1.00 47.84 107 PRO A N 1
ATOM 846 C CA . PRO A 1 107 ? -7.963 -0.862 -27.398 1.00 47.84 107 PRO A CA 1
ATOM 847 C C . PRO A 1 107 ? -8.813 -0.946 -28.662 1.00 47.84 107 PRO A C 1
ATOM 849 O O . PRO A 1 107 ? -8.775 -1.987 -29.319 1.00 47.84 107 PRO A O 1
ATOM 852 N N . LYS A 1 108 ? -9.649 0.059 -28.950 1.00 47.50 108 LYS A N 1
ATOM 853 C CA . LYS A 1 108 ? -10.606 -0.023 -30.072 1.00 47.50 108 LYS A CA 1
ATOM 854 C C . LYS A 1 108 ? -9.932 -0.433 -31.398 1.00 47.50 108 LYS A C 1
ATOM 856 O O . LYS A 1 108 ? -10.616 -0.934 -32.279 1.00 47.50 108 LYS A O 1
ATOM 861 N N . ASP A 1 109 ? -8.605 -0.294 -31.461 1.00 52.44 109 ASP A N 1
ATOM 862 C CA . ASP A 1 109 ? -7.731 -0.557 -32.599 1.00 52.44 109 ASP A CA 1
ATOM 863 C C . ASP A 1 109 ? -6.713 -1.709 -32.380 1.00 52.44 109 ASP A C 1
ATOM 865 O O . ASP A 1 109 ? -5.715 -1.795 -33.095 1.00 52.44 109 ASP A O 1
ATOM 869 N N . ALA A 1 110 ? -6.889 -2.588 -31.385 1.00 53.81 110 ALA A N 1
ATOM 870 C CA . ALA A 1 110 ? -5.979 -3.722 -31.190 1.00 53.81 110 ALA A CA 1
ATOM 871 C C . ALA A 1 110 ? -6.355 -4.903 -32.099 1.00 53.81 110 ALA A C 1
ATOM 873 O O . ALA A 1 110 ? -7.287 -5.651 -31.817 1.00 53.81 110 ALA A O 1
ATOM 874 N N . ASN A 1 111 ? -5.585 -5.092 -33.171 1.00 54.75 111 ASN A N 1
ATOM 875 C CA . ASN A 1 111 ? -5.774 -6.180 -34.139 1.00 54.75 111 ASN A CA 1
ATOM 876 C C . ASN A 1 111 ? -5.169 -7.532 -33.713 1.00 54.75 111 ASN A C 1
ATOM 878 O O . ASN A 1 111 ? -5.283 -8.501 -34.460 1.00 54.75 111 ASN A O 1
ATOM 882 N N . ILE A 1 112 ? -4.470 -7.611 -32.572 1.00 49.44 112 ILE A N 1
ATOM 883 C CA . ILE A 1 112 ? -3.682 -8.794 -32.189 1.00 49.44 112 ILE A CA 1
ATOM 884 C C . ILE A 1 112 ? -3.797 -9.048 -30.681 1.00 49.44 112 ILE A C 1
ATOM 886 O O . ILE A 1 112 ? -3.588 -8.144 -29.873 1.00 49.44 112 ILE A O 1
ATOM 890 N N . SER A 1 113 ? -4.102 -10.297 -30.316 1.00 53.38 113 SER A N 1
ATOM 891 C CA . SER A 1 113 ? -4.027 -10.790 -28.938 1.00 53.38 113 SER A CA 1
ATOM 892 C C . SER A 1 113 ? -2.583 -11.156 -28.599 1.00 53.38 113 SER A C 1
ATOM 894 O O . SER A 1 113 ? -1.956 -11.917 -29.334 1.00 53.38 113 SER A O 1
ATOM 896 N N . VAL A 1 114 ? -2.064 -10.635 -27.487 1.00 60.25 114 VAL A N 1
ATOM 897 C CA . VAL A 1 114 ? -0.703 -10.912 -27.007 1.00 60.25 114 VAL A CA 1
ATOM 898 C C . VAL A 1 114 ? -0.793 -11.643 -25.672 1.00 60.25 114 VAL A C 1
ATOM 900 O O . VAL A 1 114 ? -1.468 -11.177 -24.753 1.00 60.25 114 VAL A O 1
ATOM 903 N N . THR A 1 115 ? -0.126 -12.792 -25.566 1.00 66.69 115 THR A N 1
ATOM 904 C CA . THR A 1 115 ? 0.040 -13.508 -24.296 1.00 66.69 115 THR A CA 1
ATOM 905 C C . THR A 1 115 ? 1.063 -12.776 -23.447 1.00 66.69 115 THR A C 1
ATOM 907 O O . THR A 1 115 ? 2.189 -12.577 -23.896 1.00 66.69 115 THR A O 1
ATOM 910 N N . LEU A 1 116 ? 0.671 -12.393 -22.237 1.00 70.06 116 LEU A N 1
ATOM 911 C CA . LEU A 1 116 ? 1.530 -11.672 -21.308 1.00 70.06 116 LEU A CA 1
ATOM 912 C C . LEU A 1 116 ? 1.946 -12.587 -20.164 1.00 70.06 116 LEU A C 1
ATOM 914 O O . LEU A 1 116 ? 1.122 -13.339 -19.637 1.00 70.06 116 LEU A O 1
ATOM 918 N N . ASN A 1 117 ? 3.208 -12.499 -19.766 1.00 74.62 117 ASN A N 1
ATOM 919 C CA . ASN A 1 117 ? 3.698 -13.160 -18.567 1.00 74.62 117 ASN A CA 1
ATOM 920 C C . ASN A 1 117 ? 3.288 -12.381 -17.295 1.00 74.62 117 ASN A C 1
ATOM 922 O O . ASN A 1 117 ? 2.696 -11.297 -17.349 1.00 74.62 117 ASN A O 1
ATOM 926 N N . LEU A 1 118 ? 3.576 -12.952 -16.121 1.00 64.06 118 LEU A N 1
ATOM 927 C CA . LEU A 1 118 ? 3.182 -12.363 -14.837 1.00 64.06 118 LEU A CA 1
ATOM 928 C C . LEU A 1 118 ? 3.800 -10.971 -14.612 1.00 64.06 118 LEU A C 1
ATOM 930 O O . LEU A 1 118 ? 3.135 -10.067 -14.105 1.00 64.06 118 LEU A O 1
ATOM 934 N N . GLU A 1 119 ? 5.058 -10.790 -14.997 1.00 71.31 119 GLU A N 1
ATOM 935 C CA . GLU A 1 119 ? 5.802 -9.542 -14.811 1.00 71.31 119 GLU A CA 1
ATOM 936 C C . GLU A 1 119 ? 5.225 -8.425 -15.690 1.00 71.31 119 GLU A C 1
ATOM 938 O O . GLU A 1 119 ? 4.997 -7.307 -15.220 1.00 71.31 119 GLU A O 1
ATOM 943 N N . GLU A 1 120 ? 4.888 -8.745 -16.939 1.00 71.12 120 GLU A N 1
ATOM 944 C CA . GLU A 1 120 ? 4.242 -7.841 -17.891 1.00 71.12 120 GLU A CA 1
ATOM 945 C C . GLU A 1 120 ? 2.836 -7.436 -17.428 1.00 71.12 120 GLU A C 1
ATOM 947 O O . GLU A 1 120 ? 2.465 -6.259 -17.497 1.00 71.12 120 GLU A O 1
ATOM 952 N N . LEU A 1 121 ? 2.060 -8.381 -16.888 1.00 76.56 121 LEU A N 1
ATOM 953 C CA . LEU A 1 121 ? 0.743 -8.107 -16.304 1.00 76.56 121 LEU A CA 1
ATOM 954 C C . LEU A 1 121 ? 0.834 -7.149 -15.110 1.00 76.56 121 LEU A C 1
ATOM 956 O O . LEU A 1 121 ? 0.050 -6.197 -15.012 1.00 76.56 121 LEU A O 1
ATOM 960 N N . LEU A 1 122 ? 1.802 -7.365 -14.216 1.00 72.56 122 LEU A N 1
ATOM 961 C CA . LEU A 1 122 ? 2.042 -6.488 -13.071 1.00 72.56 122 LEU A CA 1
ATOM 962 C C . LEU A 1 122 ? 2.461 -5.086 -13.523 1.00 72.56 122 LEU A C 1
ATOM 964 O O . LEU A 1 122 ? 1.914 -4.095 -13.028 1.00 72.56 122 LEU A O 1
ATOM 968 N N . LEU A 1 123 ? 3.364 -4.986 -14.501 1.00 79.44 123 LEU A N 1
ATOM 969 C CA . LEU A 1 123 ? 3.812 -3.710 -15.055 1.00 79.44 123 LEU A CA 1
ATOM 970 C C . LEU A 1 123 ? 2.649 -2.924 -15.683 1.00 79.44 123 LEU A C 1
ATOM 972 O O . LEU A 1 123 ? 2.473 -1.736 -15.394 1.00 79.44 123 LEU A O 1
ATOM 976 N N . LEU A 1 124 ? 1.802 -3.586 -16.479 1.00 79.56 124 LEU A N 1
ATOM 977 C CA . LEU A 1 124 ? 0.615 -2.970 -17.081 1.00 79.56 124 LEU A CA 1
ATOM 978 C C . LEU A 1 124 ? -0.414 -2.531 -16.037 1.00 79.56 124 LEU A C 1
ATOM 980 O O . LEU A 1 124 ? -0.994 -1.449 -16.160 1.00 79.56 124 LEU A O 1
ATOM 984 N N . SER A 1 125 ? -0.641 -3.339 -15.000 1.00 75.31 125 SER A N 1
ATOM 985 C CA . SER A 1 125 ? -1.526 -2.992 -13.882 1.00 75.31 125 SER A CA 1
ATOM 986 C C . SER A 1 125 ? -1.031 -1.735 -13.156 1.00 75.31 125 SER A C 1
ATOM 988 O O . SER A 1 125 ? -1.802 -0.791 -12.945 1.00 75.31 125 SER A O 1
ATOM 990 N N . CYS A 1 126 ? 0.271 -1.671 -12.856 1.00 73.44 126 CYS A N 1
ATOM 991 C CA . CYS A 1 126 ? 0.922 -0.505 -12.259 1.00 73.44 126 CYS A CA 1
ATOM 992 C C . CYS A 1 126 ? 0.804 0.740 -13.149 1.00 73.44 126 CYS A C 1
ATOM 994 O O . CYS A 1 126 ? 0.461 1.817 -12.657 1.00 73.44 126 CYS A O 1
ATOM 996 N N . PHE A 1 127 ? 1.014 0.606 -14.460 1.00 85.44 127 PHE A N 1
ATOM 997 C CA . PHE A 1 127 ? 0.878 1.706 -15.415 1.00 85.44 127 PHE A CA 1
ATOM 998 C C . PHE A 1 127 ? -0.562 2.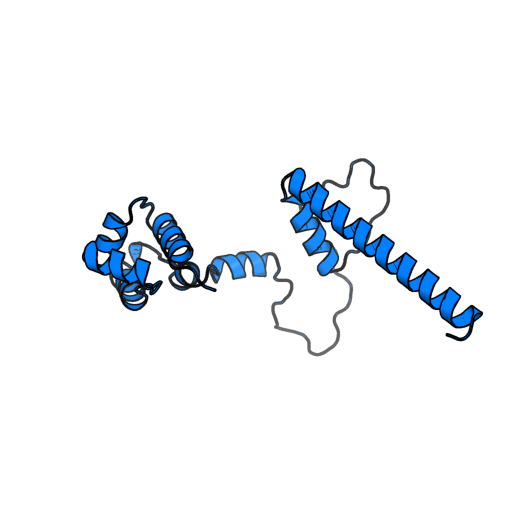242 -15.485 1.00 85.44 127 PHE A C 1
ATOM 1000 O O . PHE A 1 127 ? -0.791 3.448 -15.348 1.00 85.44 127 PHE A O 1
ATOM 1007 N N . ARG A 1 128 ? -1.558 1.357 -15.631 1.00 83.81 128 ARG A N 1
ATOM 1008 C CA . ARG A 1 128 ? -2.977 1.737 -15.767 1.00 83.81 128 ARG A CA 1
ATOM 1009 C C . ARG A 1 128 ? -3.529 2.455 -14.535 1.00 83.81 128 ARG A C 1
ATOM 1011 O O . ARG A 1 128 ? -4.346 3.358 -14.682 1.00 83.81 128 ARG A O 1
ATOM 1018 N N . LYS A 1 129 ? -3.078 2.084 -13.333 1.00 78.69 129 LYS A N 1
ATOM 1019 C CA . LYS A 1 129 ? -3.534 2.678 -12.059 1.00 78.69 129 LYS A CA 1
ATOM 1020 C C . LYS A 1 129 ? -2.793 3.966 -11.676 1.00 78.69 129 LYS A C 1
ATOM 1022 O O . LYS A 1 129 ? -3.188 4.652 -10.734 1.00 78.69 129 LYS A O 1
ATOM 1027 N N . SER A 1 130 ? -1.712 4.294 -12.379 1.00 75.62 130 SER A N 1
ATOM 1028 C CA . SER A 1 130 ? -0.838 5.420 -12.055 1.00 75.62 130 SER A CA 1
ATOM 1029 C C . SER A 1 130 ? -1.336 6.754 -12.621 1.00 75.62 130 SER A C 1
ATOM 1031 O O . SER A 1 130 ? -2.042 6.816 -13.624 1.00 75.62 130 SER A O 1
ATOM 1033 N N . ARG A 1 131 ? -0.929 7.867 -11.995 1.00 80.50 131 ARG A N 1
ATOM 1034 C CA . ARG A 1 131 ? -1.187 9.226 -12.511 1.00 80.50 131 ARG A CA 1
ATOM 1035 C C . ARG A 1 131 ? -0.314 9.505 -13.744 1.00 80.50 131 ARG A C 1
ATOM 1037 O O . ARG A 1 131 ? 0.755 8.916 -13.875 1.00 80.50 131 ARG A O 1
ATOM 1044 N N . LYS A 1 132 ? -0.698 10.472 -14.592 1.00 86.31 132 LYS A N 1
ATOM 1045 C CA . LYS A 1 132 ? 0.021 10.817 -15.844 1.00 86.31 132 LYS A CA 1
ATOM 1046 C C . LYS A 1 132 ? 1.533 11.025 -15.674 1.00 86.31 132 LYS A C 1
ATOM 1048 O O . LYS A 1 132 ? 2.308 10.545 -16.491 1.00 86.31 132 LYS A O 1
ATOM 1053 N N . GLN A 1 133 ? 1.955 11.707 -14.606 1.00 85.12 133 GLN A N 1
ATOM 1054 C CA . GLN A 1 133 ? 3.380 11.921 -14.329 1.00 85.12 133 GLN A CA 1
ATOM 1055 C C . GLN A 1 133 ? 4.119 10.599 -14.076 1.00 85.12 133 GLN A C 1
ATOM 1057 O O . GLN A 1 133 ? 5.192 10.381 -14.622 1.00 85.12 133 GLN A O 1
ATOM 1062 N N . SER A 1 134 ? 3.529 9.704 -13.285 1.00 77.56 134 SER A N 1
ATOM 1063 C CA . SER A 1 134 ? 4.102 8.392 -12.973 1.00 77.56 134 SER A CA 1
ATOM 1064 C C . SER A 1 134 ? 4.090 7.458 -14.183 1.00 77.56 134 SER A C 1
ATOM 1066 O O . SER A 1 134 ? 5.061 6.748 -14.404 1.00 77.56 134 SER A O 1
ATOM 1068 N N . GLN A 1 135 ? 3.037 7.500 -15.004 1.00 86.00 135 GLN A N 1
ATOM 1069 C CA . GLN A 1 135 ? 2.997 6.795 -16.290 1.00 86.00 135 GLN A CA 1
ATOM 1070 C C . GLN A 1 135 ? 4.152 7.221 -17.194 1.00 86.00 135 GLN A C 1
ATOM 1072 O O . GLN A 1 135 ? 4.849 6.370 -17.739 1.00 86.00 135 GLN A O 1
ATOM 1077 N N . LYS A 1 136 ? 4.392 8.533 -17.302 1.00 91.12 136 LYS A N 1
ATOM 1078 C CA . LYS A 1 136 ? 5.527 9.068 -18.053 1.00 91.12 136 LYS A CA 1
ATOM 1079 C C . LYS A 1 136 ? 6.853 8.533 -17.511 1.00 91.12 136 LYS A C 1
ATOM 1081 O O . LYS A 1 136 ? 7.652 8.036 -18.287 1.00 91.12 136 LYS A O 1
ATOM 1086 N N . THR A 1 137 ? 7.048 8.543 -16.193 1.00 92.25 137 THR A N 1
ATOM 1087 C CA . THR A 1 137 ? 8.259 7.986 -15.573 1.00 92.25 137 THR A CA 1
ATOM 1088 C C . THR A 1 137 ? 8.450 6.497 -15.872 1.00 92.25 137 THR A C 1
ATOM 1090 O O . THR A 1 137 ? 9.564 6.091 -16.175 1.00 92.25 137 THR A O 1
ATOM 1093 N N . ILE A 1 138 ? 7.387 5.685 -15.827 1.00 87.25 138 ILE A N 1
ATOM 1094 C CA . ILE A 1 138 ? 7.459 4.255 -16.177 1.00 87.25 138 ILE A CA 1
ATOM 1095 C C . ILE A 1 138 ? 7.939 4.077 -17.626 1.00 87.25 138 ILE A C 1
ATOM 1097 O O . ILE A 1 138 ? 8.816 3.257 -17.882 1.00 87.25 138 ILE A O 1
ATOM 1101 N N . LEU A 1 139 ? 7.403 4.867 -18.562 1.00 92.38 139 LEU A N 1
ATOM 1102 C CA . LEU A 1 139 ? 7.808 4.820 -19.971 1.00 92.38 139 LEU A CA 1
ATOM 1103 C C . LEU A 1 139 ? 9.240 5.321 -20.186 1.00 92.38 139 LEU A C 1
ATOM 1105 O O . LEU A 1 139 ? 9.986 4.706 -20.943 1.00 92.38 139 LEU A O 1
ATOM 1109 N N . ASP A 1 140 ? 9.630 6.404 -19.513 1.00 93.25 140 ASP A N 1
ATOM 1110 C CA . ASP A 1 140 ? 10.982 6.962 -19.599 1.00 93.25 140 ASP A CA 1
ATOM 1111 C C . ASP A 1 140 ? 12.022 5.942 -19.101 1.00 93.25 140 ASP A C 1
ATOM 1113 O O . ASP A 1 140 ? 13.051 5.752 -19.744 1.00 93.25 140 ASP A O 1
ATOM 1117 N N . ILE A 1 141 ? 11.731 5.230 -18.003 1.00 91.50 141 ILE A N 1
ATOM 1118 C CA . ILE A 1 141 ? 12.594 4.157 -17.485 1.00 91.50 141 ILE A CA 1
ATOM 1119 C C . ILE A 1 141 ? 12.676 2.999 -18.479 1.00 91.50 141 ILE A C 1
ATOM 1121 O O . ILE A 1 141 ? 13.777 2.567 -18.800 1.00 91.50 141 ILE A O 1
ATOM 1125 N N . ALA A 1 142 ? 11.542 2.522 -19.002 1.00 87.81 142 ALA A N 1
ATOM 1126 C CA . ALA A 1 142 ? 11.535 1.430 -19.975 1.00 87.81 142 ALA A CA 1
ATOM 1127 C C . ALA A 1 142 ? 12.364 1.771 -21.225 1.00 87.81 142 ALA A C 1
ATOM 1129 O O . ALA A 1 142 ? 13.120 0.936 -21.724 1.00 87.81 142 ALA A O 1
ATOM 1130 N N . LYS A 1 143 ? 12.272 3.021 -21.697 1.00 91.81 143 LYS A N 1
ATOM 1131 C CA . LYS A 1 143 ? 13.083 3.518 -22.809 1.00 91.81 143 LYS A CA 1
ATOM 1132 C C . LYS A 1 143 ? 14.571 3.541 -22.462 1.00 91.81 143 LYS A C 1
ATOM 1134 O O . LYS A 1 143 ? 15.364 3.004 -23.223 1.00 91.81 143 LYS A O 1
ATOM 1139 N N . LEU A 1 144 ? 14.939 4.108 -21.311 1.00 93.81 144 LEU A N 1
ATOM 1140 C CA . LEU A 1 144 ? 16.331 4.147 -20.854 1.00 93.81 144 LEU A CA 1
ATOM 1141 C C . LEU A 1 144 ? 16.930 2.745 -20.715 1.00 93.81 144 LEU A C 1
ATOM 1143 O O . LEU A 1 144 ? 18.066 2.531 -21.121 1.00 93.81 144 LEU A O 1
ATOM 1147 N N . SER A 1 145 ? 16.170 1.786 -20.183 1.00 88.56 145 SER A N 1
ATOM 1148 C CA . SER A 1 145 ? 16.603 0.390 -20.096 1.00 88.56 145 SER A CA 1
ATOM 1149 C C . SER A 1 145 ? 16.852 -0.210 -21.478 1.00 88.56 145 SER A C 1
ATOM 1151 O O . SER A 1 145 ? 17.877 -0.851 -21.678 1.00 88.56 145 SER A O 1
ATOM 1153 N N . SER A 1 146 ? 15.965 0.036 -22.446 1.00 86.31 146 SER A N 1
ATOM 1154 C CA . SER A 1 146 ? 16.167 -0.435 -23.821 1.00 86.31 146 SER A CA 1
ATOM 1155 C C . SER A 1 146 ? 17.382 0.208 -24.489 1.00 86.31 146 SER A C 1
ATOM 1157 O O . SER A 1 146 ? 18.123 -0.487 -25.180 1.00 86.31 146 SER A O 1
ATOM 1159 N N . ASP A 1 147 ? 17.585 1.511 -24.297 1.00 92.12 147 ASP A N 1
ATOM 1160 C CA . ASP A 1 147 ? 18.721 2.229 -24.875 1.00 92.12 147 ASP A CA 1
ATOM 1161 C C . ASP A 1 147 ? 20.043 1.758 -24.240 1.00 92.12 147 ASP A C 1
ATOM 1163 O O . ASP A 1 147 ? 21.032 1.587 -24.946 1.00 92.12 147 ASP A O 1
ATOM 1167 N N . SER A 1 148 ? 20.051 1.464 -22.934 1.00 90.94 148 SER A N 1
ATOM 1168 C CA . SER A 1 148 ? 21.217 0.907 -22.233 1.00 90.94 148 SER A CA 1
ATOM 1169 C C . SER A 1 148 ? 21.646 -0.446 -22.798 1.00 90.94 148 SER A C 1
ATOM 1171 O O . SER A 1 148 ? 22.834 -0.652 -23.019 1.00 90.94 148 SER A O 1
ATOM 1173 N N . VAL A 1 149 ? 20.693 -1.348 -23.064 1.00 91.25 149 VAL A N 1
ATOM 1174 C CA . VAL A 1 149 ? 20.988 -2.676 -23.634 1.00 91.25 149 VAL A CA 1
ATOM 1175 C C . VAL A 1 149 ? 21.645 -2.550 -25.008 1.00 91.25 149 VAL A C 1
ATOM 1177 O O . VAL A 1 149 ? 22.648 -3.204 -25.263 1.00 91.25 149 VAL A O 1
ATOM 1180 N N . LYS A 1 150 ? 21.154 -1.648 -25.866 1.00 90.06 150 LYS A N 1
ATOM 1181 C CA . LYS A 1 150 ? 21.757 -1.414 -27.190 1.00 90.06 150 LYS A CA 1
ATOM 1182 C C . LYS A 1 150 ? 23.190 -0.901 -27.097 1.00 90.06 150 LYS A C 1
ATOM 1184 O O . LYS A 1 150 ? 24.050 -1.344 -27.843 1.00 90.06 150 LYS A O 1
ATOM 1189 N N . VAL A 1 151 ? 23.453 0.023 -26.171 1.00 92.75 151 VAL A N 1
ATOM 1190 C CA . VAL A 1 151 ? 24.812 0.539 -25.951 1.00 92.75 151 VAL A CA 1
ATOM 1191 C C . VAL A 1 151 ? 25.740 -0.571 -25.452 1.00 92.75 151 VAL A C 1
ATOM 1193 O O . VAL A 1 151 ? 26.900 -0.620 -25.848 1.00 92.75 151 VAL A O 1
ATOM 1196 N N . GLU A 1 152 ? 25.253 -1.468 -24.595 1.00 92.00 152 GLU A N 1
ATOM 1197 C CA . GLU A 1 152 ? 26.027 -2.630 -24.144 1.00 92.00 152 GLU A CA 1
ATOM 1198 C C . GLU A 1 152 ? 26.346 -3.597 -25.292 1.00 92.00 152 GLU A C 1
ATOM 1200 O O . GLU A 1 152 ? 27.478 -4.075 -25.368 1.00 92.00 152 GLU A O 1
ATOM 1205 N N . GLU A 1 153 ? 25.395 -3.836 -26.198 1.00 91.62 153 GLU A N 1
ATOM 1206 C CA . GLU A 1 153 ? 25.591 -4.642 -27.411 1.00 91.62 153 GLU A CA 1
ATOM 1207 C C . GLU A 1 153 ? 26.633 -4.005 -28.348 1.00 91.62 153 GLU A C 1
ATOM 1209 O O . GLU A 1 153 ? 27.619 -4.654 -28.692 1.00 91.62 153 GLU A O 1
ATOM 1214 N N . GLU A 1 154 ? 26.499 -2.714 -28.673 1.00 91.31 154 GLU A N 1
ATOM 1215 C CA . GLU A 1 154 ? 27.467 -1.977 -29.507 1.00 91.31 154 GLU A CA 1
ATOM 1216 C C . GLU A 1 154 ? 28.882 -1.989 -28.898 1.00 91.31 154 GLU A C 1
ATOM 1218 O O . GLU A 1 154 ? 29.885 -2.151 -29.595 1.00 91.31 154 GLU A O 1
ATOM 1223 N N . LEU A 1 155 ? 28.987 -1.841 -27.573 1.00 89.19 155 LEU A N 1
ATOM 1224 C CA . LEU A 1 155 ? 30.269 -1.921 -26.872 1.00 89.19 155 LEU A CA 1
ATOM 1225 C C . LEU A 1 155 ? 30.867 -3.330 -26.899 1.00 89.19 155 LEU A C 1
ATOM 1227 O O . LEU A 1 155 ? 32.093 -3.456 -26.904 1.00 89.19 155 LEU A O 1
ATOM 1231 N N . ALA A 1 156 ? 30.040 -4.376 -26.868 1.00 90.75 156 ALA A N 1
ATOM 1232 C CA . ALA A 1 156 ? 30.504 -5.753 -26.987 1.00 90.75 156 ALA A CA 1
ATOM 1233 C C . ALA A 1 156 ? 31.064 -6.025 -28.391 1.00 90.75 156 ALA A C 1
ATOM 1235 O O . ALA A 1 156 ? 32.163 -6.566 -28.500 1.00 90.75 156 ALA A O 1
ATOM 1236 N N . GLU A 1 157 ? 30.381 -5.558 -29.439 1.00 89.50 157 GLU A N 1
ATOM 1237 C CA . GLU A 1 157 ? 30.837 -5.674 -30.831 1.00 89.50 157 GLU A CA 1
ATOM 1238 C C . GLU A 1 157 ? 32.177 -4.960 -31.058 1.00 89.50 157 GLU A C 1
ATOM 1240 O O . GLU A 1 157 ? 33.109 -5.545 -31.608 1.00 89.50 157 GLU A O 1
ATOM 1245 N N . ILE A 1 158 ? 32.327 -3.729 -30.552 1.00 89.25 158 ILE A N 1
ATOM 1246 C CA . ILE A 1 158 ? 33.594 -2.982 -30.638 1.00 89.25 158 ILE A CA 1
ATOM 1247 C C . ILE A 1 158 ? 34.719 -3.720 -29.896 1.00 89.25 158 ILE A C 1
ATOM 1249 O O . ILE A 1 158 ? 35.854 -3.772 -30.369 1.00 89.25 158 ILE A O 1
ATOM 1253 N N . LYS A 1 159 ? 34.448 -4.304 -28.726 1.00 88.81 159 LYS A N 1
ATOM 1254 C CA . LYS A 1 159 ? 35.472 -5.068 -27.995 1.00 88.81 159 LYS A CA 1
ATOM 1255 C C . LYS A 1 159 ? 35.918 -6.310 -28.758 1.00 88.81 159 LYS A C 1
ATOM 1257 O O . LYS A 1 159 ? 37.117 -6.580 -28.801 1.00 88.81 159 LYS A O 1
ATOM 1262 N N . GLU A 1 160 ? 34.988 -7.025 -29.388 1.00 85.88 160 GLU A N 1
ATOM 1263 C CA . GLU A 1 160 ? 35.315 -8.172 -30.240 1.00 85.88 160 GLU A CA 1
ATOM 1264 C C . GLU A 1 160 ? 36.096 -7.759 -31.495 1.00 85.88 160 GLU A C 1
ATOM 1266 O O . GLU A 1 160 ? 37.080 -8.414 -31.839 1.00 85.88 160 GLU A O 1
ATOM 1271 N N . GLU A 1 161 ? 35.722 -6.653 -32.147 1.00 86.69 161 GLU A N 1
ATOM 1272 C CA . GLU A 1 161 ? 36.381 -6.161 -33.365 1.00 86.69 161 GLU A CA 1
ATOM 1273 C C . GLU A 1 161 ? 37.820 -5.678 -33.105 1.00 86.69 161 GLU A C 1
ATOM 1275 O O . GLU A 1 161 ? 38.716 -5.906 -33.923 1.00 86.69 161 GLU A O 1
ATOM 1280 N N . PHE A 1 162 ? 38.069 -5.052 -31.950 1.00 85.62 162 PHE A N 1
ATOM 1281 C CA . PHE A 1 162 ? 39.374 -4.480 -31.596 1.00 85.62 162 PHE A CA 1
ATOM 1282 C C . PHE A 1 162 ? 40.194 -5.323 -30.600 1.00 85.62 162 PHE A C 1
ATOM 1284 O O . PHE A 1 162 ? 41.303 -4.923 -30.241 1.00 85.62 162 PHE A O 1
ATOM 1291 N N . GLY A 1 163 ? 39.696 -6.494 -30.183 1.00 71.38 163 GLY A N 1
ATOM 1292 C CA . GLY A 1 163 ? 40.404 -7.436 -29.306 1.00 71.38 163 GLY A CA 1
ATOM 1293 C C . GLY A 1 163 ? 40.713 -6.895 -27.903 1.00 71.38 163 GLY A C 1
ATOM 1294 O O . GLY A 1 163 ? 41.786 -7.189 -27.369 1.00 71.38 163 GLY A O 1
ATOM 1295 N N . LEU A 1 164 ? 39.810 -6.080 -27.343 1.00 60.47 164 LEU A N 1
ATOM 1296 C CA . LEU A 1 164 ? 39.923 -5.434 -26.023 1.00 60.47 164 LEU A CA 1
ATOM 1297 C C . LEU A 1 164 ? 39.237 -6.220 -24.900 1.00 60.47 164 LEU A C 1
ATOM 1299 O O . LEU A 1 164 ? 38.111 -6.719 -25.115 1.00 60.47 164 LEU A O 1
#

Secondary structure (DSSP, 8-state):
---HHHHHHHHHHHTT---HHHHHHHTT--HHHHHHHHHTT---HHHHHHHHHH-GGG---HHHHHHS--HHHHHHHHHHS-----S--SS---S------S-----TT--------HHHHHHHHHHHHS-HHHHHHHHHHHHHHHHHHHHHHHHHHHHHHHT-

pLDDT: mean 73.98, std 20.53, range [29.2, 94.12]